Protein AF-A0A2V8V030-F1 (afdb_monomer_lite)

pLDDT: mean 74.3, std 17.39, range [34.72, 91.5]

Structure (mmCIF, N/CA/C/O backbone):
data_AF-A0A2V8V030-F1
#
_entry.id   AF-A0A2V8V030-F1
#
loop_
_atom_site.group_PDB
_atom_site.id
_atom_site.type_symbol
_atom_site.label_atom_id
_atom_site.label_alt_id
_atom_site.label_comp_id
_atom_site.label_asym_id
_atom_site.label_entity_id
_atom_site.label_seq_id
_atom_site.pdbx_PDB_ins_code
_atom_site.Cartn_x
_atom_site.Cartn_y
_atom_site.Cartn_z
_atom_site.occupancy
_atom_site.B_iso_or_equiv
_atom_site.auth_seq_id
_atom_site.auth_comp_id
_atom_site.auth_asym_id
_atom_site.auth_atom_id
_atom_site.pdbx_PDB_model_num
ATOM 1 N N . MET A 1 1 ? -1.900 -15.840 -8.993 1.00 66.50 1 MET A N 1
ATOM 2 C CA . MET A 1 1 ? -1.456 -14.523 -9.507 1.00 66.50 1 MET A CA 1
ATOM 3 C C . MET A 1 1 ? 0.038 -14.323 -9.306 1.00 66.50 1 MET A C 1
ATOM 5 O O . MET A 1 1 ? 0.714 -13.995 -10.268 1.00 66.50 1 MET A O 1
ATOM 9 N N . VAL A 1 2 ? 0.558 -14.529 -8.091 1.00 75.69 2 VAL A N 1
ATOM 10 C CA . VAL A 1 2 ? 1.997 -14.409 -7.797 1.00 75.69 2 VAL A CA 1
ATOM 11 C C . VAL A 1 2 ? 2.843 -15.398 -8.609 1.00 75.69 2 VAL A C 1
ATOM 13 O O . VAL A 1 2 ? 3.817 -14.997 -9.233 1.00 75.69 2 VAL A O 1
ATOM 16 N N . GLN A 1 3 ? 2.429 -16.667 -8.689 1.00 78.38 3 GLN A N 1
ATOM 17 C CA . GLN A 1 3 ? 3.116 -17.675 -9.508 1.00 78.38 3 GLN A CA 1
ATOM 18 C C . GLN A 1 3 ? 3.128 -17.308 -10.999 1.00 78.38 3 GLN A C 1
ATOM 20 O O . GLN A 1 3 ? 4.160 -17.417 -11.650 1.00 78.38 3 GLN A O 1
ATOM 25 N N . GLU A 1 4 ? 2.008 -16.828 -11.539 1.00 80.69 4 GLU A N 1
ATOM 26 C CA . GLU A 1 4 ? 1.916 -16.384 -12.931 1.00 80.69 4 GLU A CA 1
ATOM 27 C C . GLU A 1 4 ? 2.733 -15.114 -13.195 1.00 80.69 4 GLU A C 1
ATOM 29 O O . GLU A 1 4 ? 3.243 -14.947 -14.299 1.00 80.69 4 GLU A O 1
ATOM 34 N N . ALA A 1 5 ? 2.875 -14.229 -12.205 1.00 79.44 5 ALA A N 1
ATOM 35 C CA . ALA A 1 5 ? 3.744 -13.060 -12.294 1.00 79.44 5 ALA A CA 1
ATOM 36 C C . ALA A 1 5 ? 5.216 -13.495 -12.377 1.00 79.44 5 ALA A C 1
ATOM 38 O O . ALA A 1 5 ? 5.916 -13.089 -13.302 1.00 79.44 5 ALA A O 1
ATOM 39 N N . PHE A 1 6 ? 5.649 -14.415 -11.508 1.00 80.31 6 PHE A N 1
ATOM 40 C CA . PHE A 1 6 ? 6.993 -14.997 -11.581 1.00 80.31 6 PHE A CA 1
ATOM 41 C C . PHE A 1 6 ? 7.258 -15.700 -12.919 1.00 80.31 6 PHE A C 1
ATOM 43 O O . PHE A 1 6 ? 8.319 -15.516 -13.503 1.00 80.31 6 PHE A O 1
ATOM 50 N N . GLN A 1 7 ? 6.286 -16.449 -13.452 1.00 84.62 7 GLN A N 1
ATOM 51 C CA . GLN A 1 7 ? 6.398 -17.091 -14.772 1.00 84.62 7 GLN A CA 1
ATOM 52 C C . GLN A 1 7 ? 6.509 -16.098 -15.938 1.00 84.62 7 GLN A C 1
ATOM 54 O O . GLN A 1 7 ? 6.905 -16.484 -17.035 1.00 84.62 7 GLN A O 1
ATOM 59 N N . ARG A 1 8 ? 6.118 -14.839 -15.726 1.00 83.00 8 ARG A N 1
ATOM 60 C CA . ARG A 1 8 ? 6.174 -13.759 -16.718 1.00 83.00 8 ARG A CA 1
ATOM 61 C C . ARG A 1 8 ? 7.333 -12.795 -16.465 1.00 83.00 8 ARG A C 1
ATOM 63 O O . ARG A 1 8 ? 7.287 -11.679 -16.972 1.00 83.00 8 ARG A O 1
ATOM 70 N N . ASP A 1 9 ? 8.323 -13.208 -15.675 1.00 83.38 9 ASP A N 1
ATOM 71 C CA . ASP A 1 9 ? 9.486 -12.403 -15.292 1.00 83.38 9 ASP A CA 1
ATOM 72 C C . ASP A 1 9 ? 9.108 -11.102 -14.555 1.00 83.38 9 ASP A C 1
ATOM 74 O O . ASP A 1 9 ? 9.683 -10.038 -14.785 1.00 83.38 9 ASP A O 1
ATOM 78 N N . TRP A 1 10 ? 8.124 -11.168 -13.654 1.00 81.50 10 TRP A N 1
ATOM 79 C CA . TRP A 1 10 ? 7.837 -10.083 -12.713 1.00 81.50 10 TRP A CA 1
ATOM 80 C C . TRP A 1 10 ? 8.519 -10.342 -11.371 1.00 81.50 10 TRP A C 1
ATOM 82 O O . TRP A 1 10 ? 8.449 -11.439 -10.815 1.00 81.50 10 TRP A O 1
ATOM 92 N N . LEU A 1 11 ? 9.126 -9.293 -10.826 1.00 83.56 11 LEU A N 1
ATOM 93 C CA . LEU A 1 11 ? 9.508 -9.185 -9.434 1.00 83.56 11 LEU A CA 1
ATOM 94 C C . LEU A 1 11 ? 8.232 -8.942 -8.638 1.00 83.56 11 LEU A C 1
ATOM 96 O O . LEU A 1 11 ? 7.488 -7.998 -8.897 1.00 83.56 11 LEU A O 1
ATOM 100 N N . VAL A 1 12 ? 7.976 -9.796 -7.661 1.00 83.38 12 VAL A N 1
ATOM 101 C CA . VAL A 1 12 ? 6.845 -9.622 -6.755 1.00 83.38 12 VAL A CA 1
ATOM 102 C C . VAL A 1 12 ? 7.381 -9.109 -5.432 1.00 83.38 12 VAL A C 1
ATOM 104 O O . VAL A 1 12 ? 8.269 -9.727 -4.848 1.00 83.38 12 VAL A O 1
ATOM 107 N N . VAL A 1 13 ? 6.849 -7.978 -4.983 1.00 84.06 13 VAL A N 1
ATOM 108 C CA . VAL A 1 13 ? 7.153 -7.369 -3.691 1.00 84.06 13 VAL A CA 1
ATOM 109 C C . VAL A 1 13 ? 5.872 -7.351 -2.873 1.00 84.06 13 VAL A C 1
ATOM 111 O O . VAL A 1 13 ? 4.912 -6.658 -3.196 1.00 84.06 13 VAL A O 1
ATOM 114 N N . GLU A 1 14 ? 5.838 -8.147 -1.819 1.00 84.50 14 GLU A N 1
ATOM 115 C CA . GLU A 1 14 ? 4.759 -8.098 -0.839 1.00 84.50 14 GLU A CA 1
ATOM 116 C C . GLU A 1 14 ? 5.045 -6.981 0.166 1.00 84.50 14 GLU A C 1
ATOM 118 O O . GLU A 1 14 ? 6.203 -6.738 0.510 1.00 84.50 14 GLU A O 1
ATOM 123 N N . VAL A 1 15 ? 4.005 -6.263 0.592 1.00 81.88 15 VAL A N 1
ATOM 124 C CA . VAL A 1 15 ? 4.155 -5.159 1.545 1.00 81.88 15 VAL A CA 1
ATOM 125 C C . VAL A 1 15 ? 3.179 -5.313 2.680 1.00 81.88 15 VAL A C 1
ATOM 127 O O . VAL A 1 15 ? 1.975 -5.301 2.465 1.00 81.88 15 VAL A O 1
ATOM 130 N N . ASP A 1 16 ? 3.704 -5.316 3.893 1.00 86.25 16 ASP A N 1
ATOM 131 C CA . ASP A 1 16 ? 2.906 -5.175 5.097 1.00 86.25 16 ASP A CA 1
ATOM 132 C C . ASP A 1 16 ? 2.838 -3.694 5.486 1.00 86.25 16 ASP A C 1
ATOM 134 O O . ASP A 1 16 ? 3.806 -3.164 6.034 1.00 86.25 16 ASP A O 1
ATOM 138 N N . PRO A 1 17 ? 1.738 -2.967 5.209 1.00 85.75 17 PRO A N 1
ATOM 139 C CA . PRO A 1 17 ? 1.585 -1.620 5.736 1.00 85.75 17 PRO A CA 1
ATOM 140 C C . PRO A 1 17 ? 1.343 -1.672 7.243 1.00 85.75 17 PRO A C 1
ATOM 142 O O . PRO A 1 17 ? 0.925 -2.689 7.805 1.00 85.75 17 PRO A O 1
ATOM 145 N N . ARG A 1 18 ? 1.556 -0.535 7.911 1.00 87.06 18 ARG A N 1
ATOM 146 C CA . ARG A 1 18 ? 1.458 -0.430 9.373 1.00 87.06 18 ARG A CA 1
ATOM 147 C C . ARG A 1 18 ? 0.195 -1.095 9.934 1.00 87.06 18 ARG A C 1
ATOM 149 O O . ARG A 1 18 ? -0.921 -0.834 9.472 1.00 87.06 18 ARG A O 1
ATOM 156 N N . GLY A 1 19 ? 0.366 -1.901 10.981 1.00 83.12 19 GLY A N 1
ATOM 157 C CA . GLY A 1 19 ? -0.720 -2.625 11.643 1.00 83.12 19 GLY A CA 1
ATOM 158 C C . GLY A 1 19 ? -1.050 -3.999 11.053 1.00 83.12 19 GLY A C 1
ATOM 159 O O . GLY A 1 19 ? -1.995 -4.618 11.539 1.00 83.12 19 GLY A O 1
ATOM 160 N N . PHE A 1 20 ? -0.299 -4.477 10.058 1.00 81.38 20 PHE A N 1
ATOM 161 C CA . PHE A 1 20 ? -0.428 -5.818 9.479 1.00 81.38 20 PHE A CA 1
ATOM 162 C C . PHE A 1 20 ? 0.919 -6.540 9.406 1.00 81.38 20 PHE A C 1
ATOM 164 O O . PHE A 1 20 ? 1.962 -5.896 9.477 1.00 81.38 20 PHE A O 1
ATOM 171 N N . GLY A 1 21 ? 0.868 -7.874 9.292 1.00 83.50 21 GLY A N 1
ATOM 172 C CA . GLY A 1 21 ? 2.026 -8.755 9.107 1.00 83.50 21 GLY A CA 1
ATOM 173 C C . GLY A 1 21 ? 3.195 -8.425 10.035 1.00 83.50 21 GLY A C 1
ATOM 174 O O . GLY A 1 21 ? 3.008 -8.383 11.256 1.00 83.50 21 GLY A O 1
ATOM 175 N N . GLU A 1 22 ? 4.370 -8.155 9.469 1.00 83.88 22 GLU A N 1
ATOM 176 C CA . GLU A 1 22 ? 5.587 -7.798 10.217 1.00 83.88 22 GLU A CA 1
ATOM 177 C C . GLU A 1 22 ? 5.473 -6.474 10.996 1.00 83.88 22 GLU A C 1
ATOM 179 O O . GLU A 1 22 ? 6.160 -6.281 11.999 1.00 83.88 22 GLU A O 1
ATOM 184 N N . LEU A 1 23 ? 4.567 -5.578 10.590 1.00 84.81 23 LEU A N 1
ATOM 185 C CA . LEU A 1 23 ? 4.280 -4.300 11.256 1.00 84.81 23 LEU A CA 1
ATOM 186 C C . LEU A 1 23 ? 3.053 -4.362 12.182 1.00 84.81 23 LEU A C 1
ATOM 188 O O . LEU A 1 23 ? 2.452 -3.328 12.505 1.00 84.81 23 LEU A O 1
ATOM 192 N N . THR A 1 24 ? 2.648 -5.561 12.600 1.00 85.19 24 THR A N 1
ATOM 193 C CA . THR A 1 24 ? 1.557 -5.750 13.562 1.00 85.19 24 THR A CA 1
ATOM 194 C C . THR A 1 24 ? 1.952 -5.236 14.948 1.00 85.19 24 THR A C 1
ATOM 196 O O . THR A 1 24 ? 3.072 -5.426 15.415 1.00 85.19 24 THR A O 1
ATOM 199 N N . VAL A 1 25 ? 0.997 -4.612 15.638 1.00 82.75 25 VAL A N 1
ATOM 200 C CA . VAL A 1 25 ? 1.127 -4.199 17.043 1.00 82.75 25 VAL A CA 1
ATOM 201 C C . VAL A 1 25 ? 0.306 -5.121 17.940 1.00 82.75 25 VAL A C 1
ATOM 203 O O . VAL A 1 25 ? -0.686 -5.699 17.492 1.00 82.75 25 VAL A O 1
ATOM 206 N N . GLN A 1 26 ? 0.711 -5.263 19.203 1.00 84.12 26 GLN A N 1
ATOM 207 C CA . GLN A 1 26 ? 0.054 -6.187 20.134 1.00 84.12 26 GLN A CA 1
ATOM 208 C C . GLN A 1 26 ? -1.358 -5.723 20.499 1.00 84.12 26 GLN A C 1
ATOM 210 O O . GLN A 1 26 ? -2.251 -6.545 20.688 1.00 84.12 26 GLN A O 1
ATOM 215 N N . GLU A 1 27 ? -1.565 -4.411 20.577 1.00 80.31 27 GLU A N 1
ATOM 216 C CA . GLU A 1 27 ? -2.808 -3.785 20.998 1.00 80.31 27 GLU A CA 1
ATOM 217 C C . GLU A 1 27 ? -3.764 -3.605 19.804 1.00 80.31 27 GLU A C 1
ATOM 219 O O . GLU A 1 27 ? -3.529 -2.758 18.929 1.00 80.31 27 GLU A O 1
ATOM 224 N N . PRO A 1 28 ? -4.889 -4.346 19.750 1.00 73.81 28 PRO A N 1
ATOM 225 C CA . PRO A 1 28 ? -5.836 -4.229 18.651 1.00 73.81 28 PRO A CA 1
ATOM 226 C C . PRO A 1 28 ? -6.368 -2.800 18.521 1.00 73.81 28 PRO A C 1
ATOM 228 O O . PRO A 1 28 ? -6.774 -2.173 19.497 1.00 73.81 28 PRO A O 1
ATOM 231 N N . GLY A 1 29 ? -6.386 -2.275 17.296 1.00 74.50 29 GLY A N 1
ATOM 232 C CA . GLY A 1 29 ? -6.903 -0.933 17.014 1.00 74.50 29 GLY A CA 1
ATOM 233 C C . GLY A 1 29 ? -5.976 0.219 17.414 1.00 74.50 29 GLY A C 1
ATOM 234 O O . GLY A 1 29 ? -6.317 1.372 17.155 1.00 74.50 29 GLY A O 1
ATOM 235 N N . TRP A 1 30 ? -4.789 -0.048 17.967 1.00 82.19 30 TRP A N 1
ATOM 236 C CA . TRP A 1 30 ? -3.853 1.001 18.380 1.00 82.19 30 TRP A CA 1
ATOM 237 C C . TRP A 1 30 ? -3.380 1.882 17.220 1.00 82.19 30 TRP A C 1
ATOM 239 O O . TRP A 1 30 ? -3.398 3.110 17.317 1.00 82.19 30 TRP A O 1
ATOM 249 N N . VAL A 1 31 ? -3.025 1.287 16.077 1.00 81.19 31 VAL A N 1
ATOM 250 C CA . VAL A 1 31 ? -2.596 2.059 14.894 1.00 81.19 31 VAL A CA 1
ATOM 251 C C . VAL A 1 31 ? -3.735 2.935 14.361 1.00 81.19 31 VAL A C 1
ATOM 253 O O . VAL A 1 31 ? -3.507 4.066 13.934 1.00 81.19 31 VAL A O 1
ATOM 256 N N . PHE A 1 32 ? -4.979 2.460 14.451 1.00 81.00 32 PHE A N 1
ATOM 257 C CA . PHE A 1 32 ? -6.155 3.254 14.105 1.00 81.00 32 PHE A CA 1
ATOM 258 C C . PHE A 1 32 ? -6.348 4.426 15.078 1.00 81.00 32 PHE A C 1
ATOM 260 O O . PHE A 1 32 ? -6.428 5.575 14.645 1.00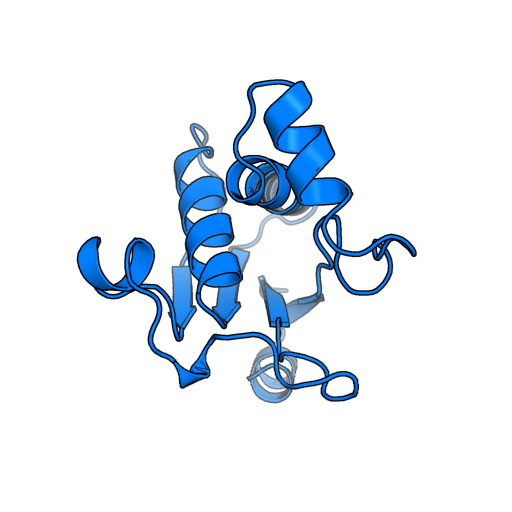 81.00 32 PHE A O 1
ATOM 267 N N . ALA A 1 33 ? -6.355 4.152 16.385 1.00 80.38 33 ALA A N 1
ATOM 268 C CA . ALA A 1 33 ? -6.554 5.159 17.424 1.00 80.38 33 ALA A CA 1
ATOM 269 C C . ALA A 1 33 ? -5.470 6.246 17.393 1.00 80.38 33 ALA A C 1
ATOM 271 O O . ALA A 1 33 ? -5.777 7.434 17.422 1.00 80.38 33 ALA A O 1
ATOM 272 N N . THR A 1 34 ? -4.202 5.853 17.265 1.00 86.31 34 THR A N 1
ATOM 273 C CA . THR A 1 34 ? -3.079 6.797 17.175 1.00 86.31 34 THR A CA 1
ATOM 274 C C . THR A 1 34 ? -3.132 7.650 15.912 1.00 86.31 34 THR A C 1
ATOM 276 O O . THR A 1 34 ? -2.817 8.833 15.975 1.00 86.31 34 THR A O 1
ATOM 279 N N . SER A 1 35 ? -3.588 7.100 14.781 1.00 82.50 35 SER A N 1
ATOM 280 C CA . SER A 1 35 ? -3.812 7.890 13.563 1.00 82.50 35 SER A CA 1
ATOM 281 C C . SER A 1 35 ? -4.866 8.974 13.794 1.00 82.50 35 SER A C 1
ATOM 283 O O . SER A 1 35 ? -4.620 10.133 13.478 1.00 82.50 35 SER A O 1
ATOM 285 N N . LEU A 1 36 ? -5.988 8.628 14.437 1.00 82.88 36 LEU A N 1
ATOM 286 C CA . LEU A 1 36 ? -7.034 9.599 14.768 1.00 82.88 36 LEU A CA 1
ATOM 287 C C . LEU A 1 36 ? -6.565 10.672 15.755 1.00 82.88 36 LEU A C 1
ATOM 289 O O . LEU A 1 36 ? -6.911 11.838 15.584 1.00 82.88 36 LEU A O 1
ATOM 293 N N . LEU A 1 37 ? -5.770 10.304 16.766 1.00 89.94 37 LEU A N 1
ATOM 294 C CA . LEU A 1 37 ? -5.201 11.262 17.723 1.00 89.94 37 LEU A CA 1
ATOM 295 C C . LEU A 1 37 ? -4.276 12.280 17.047 1.00 89.94 37 LEU A C 1
ATOM 297 O O . LEU A 1 37 ? -4.203 13.425 17.483 1.00 89.94 37 LEU A O 1
ATOM 301 N N . LEU A 1 38 ? -3.606 11.877 15.966 1.00 88.88 38 LEU A N 1
ATOM 302 C CA . LEU A 1 38 ? -2.797 12.762 15.128 1.00 88.88 38 LEU A CA 1
ATOM 303 C C . LEU A 1 38 ? -3.637 13.571 14.120 1.00 88.88 38 LEU A C 1
ATOM 305 O O . LEU A 1 38 ? -3.078 14.335 13.341 1.00 88.88 38 LEU A O 1
ATOM 309 N N . GLY A 1 39 ? -4.967 13.425 14.127 1.00 87.06 39 GLY A N 1
ATOM 310 C CA . GLY A 1 39 ? -5.869 14.072 13.171 1.00 87.06 39 GLY A CA 1
ATOM 311 C C . GLY A 1 39 ? -5.847 13.439 11.776 1.00 87.06 39 GLY A C 1
ATOM 312 O O . GLY A 1 39 ? -6.340 14.037 10.822 1.00 87.06 39 GLY A O 1
ATOM 313 N N . GLU A 1 40 ? -5.287 12.237 11.641 1.00 84.56 40 GLU A N 1
ATOM 314 C CA . GLU A 1 40 ? -5.099 11.550 10.367 1.00 84.56 40 GLU A CA 1
ATOM 315 C C . GLU A 1 40 ? -6.066 10.370 10.199 1.00 84.56 40 GLU A C 1
ATOM 317 O O . GLU A 1 40 ? -6.483 9.700 11.147 1.00 84.56 40 GLU A O 1
ATOM 322 N N . ASN A 1 41 ? -6.396 10.056 8.947 1.00 83.44 41 ASN A N 1
ATOM 323 C CA . ASN A 1 41 ? -7.128 8.840 8.617 1.00 83.44 41 ASN A CA 1
ATOM 324 C C . ASN A 1 41 ? -6.171 7.631 8.635 1.00 83.44 41 ASN A C 1
ATOM 326 O O . ASN A 1 41 ? -5.116 7.650 8.008 1.00 83.44 41 ASN A O 1
ATOM 330 N N . PHE A 1 42 ? -6.540 6.549 9.321 1.00 84.12 42 PHE A N 1
ATOM 331 C CA . PHE A 1 42 ? -5.704 5.343 9.406 1.00 84.12 42 PHE A CA 1
ATOM 332 C C . PHE A 1 42 ? -5.340 4.751 8.033 1.00 84.12 42 PHE A C 1
ATOM 334 O O . PHE A 1 42 ? -4.171 4.471 7.772 1.00 84.12 42 PHE A O 1
ATOM 341 N N . VAL A 1 43 ? -6.320 4.615 7.135 1.00 86.44 43 VAL A N 1
ATOM 342 C CA . VAL A 1 43 ? -6.112 4.069 5.782 1.00 86.44 43 VAL A CA 1
ATOM 343 C C . VAL A 1 43 ? -5.243 5.009 4.939 1.00 86.44 43 VAL A C 1
ATOM 345 O O . VAL A 1 43 ? -4.439 4.548 4.136 1.00 86.44 43 VAL A O 1
ATOM 348 N N . TRP A 1 44 ? -5.334 6.323 5.163 1.00 88.38 44 TRP A N 1
ATOM 349 C CA . TRP A 1 44 ? -4.433 7.310 4.560 1.00 88.38 44 TRP A CA 1
ATOM 350 C C . TRP A 1 44 ? -2.974 7.103 4.986 1.00 88.38 44 TRP A C 1
ATOM 352 O O . TRP A 1 44 ? -2.072 7.186 4.160 1.00 88.38 44 TRP A O 1
ATOM 362 N N . ARG A 1 45 ? -2.715 6.760 6.250 1.00 89.25 45 ARG A N 1
ATOM 363 C CA . ARG A 1 45 ? -1.351 6.445 6.700 1.00 89.25 45 ARG A CA 1
ATOM 364 C C . ARG A 1 45 ? -0.819 5.138 6.112 1.00 89.25 45 ARG A C 1
ATOM 366 O O . ARG A 1 45 ? 0.359 5.064 5.792 1.00 89.25 45 ARG A O 1
ATOM 373 N N . GLN A 1 46 ? -1.676 4.134 5.927 1.00 89.62 46 GLN A N 1
ATOM 374 C CA . GLN A 1 46 ? -1.297 2.912 5.204 1.00 89.62 46 GLN A CA 1
ATOM 375 C C . GLN A 1 46 ? -1.007 3.190 3.725 1.00 89.62 46 GLN A C 1
ATOM 377 O O . GLN A 1 46 ? -0.102 2.601 3.145 1.00 89.62 46 GLN A O 1
ATOM 382 N N . ALA A 1 47 ? -1.743 4.119 3.116 1.00 91.50 47 ALA A N 1
ATOM 383 C CA . ALA A 1 47 ? -1.472 4.562 1.756 1.00 91.50 47 ALA A CA 1
ATOM 384 C C . ALA A 1 47 ? -0.107 5.255 1.625 1.00 91.50 47 ALA A C 1
ATOM 386 O O . ALA A 1 47 ? 0.553 5.066 0.610 1.00 91.50 47 ALA A O 1
ATOM 387 N N . TRP A 1 48 ? 0.355 5.973 2.655 1.00 91.00 48 TRP A N 1
ATOM 388 C CA . TRP A 1 48 ? 1.722 6.504 2.701 1.00 91.00 48 TRP A CA 1
ATOM 389 C C . TRP A 1 48 ? 2.794 5.410 2.697 1.00 91.00 48 TRP A C 1
ATOM 391 O O . TRP A 1 48 ? 3.802 5.571 2.014 1.00 91.00 48 TRP A O 1
ATOM 401 N N . ASP A 1 49 ? 2.575 4.295 3.403 1.00 90.44 49 ASP A N 1
ATOM 402 C CA . ASP A 1 49 ? 3.514 3.161 3.397 1.00 90.44 49 ASP A CA 1
ATOM 403 C C . ASP A 1 49 ? 3.632 2.558 1.987 1.00 90.44 49 ASP A C 1
ATOM 405 O O . ASP A 1 49 ? 4.731 2.328 1.483 1.00 90.44 49 ASP A O 1
ATOM 409 N N . VAL A 1 50 ? 2.491 2.372 1.312 1.00 89.19 50 VAL A N 1
ATOM 410 C CA . VAL A 1 50 ? 2.444 1.883 -0.076 1.00 89.19 50 VAL A CA 1
ATOM 411 C C . VAL A 1 50 ? 3.067 2.895 -1.039 1.00 89.19 50 VAL A C 1
ATOM 413 O O . VAL A 1 50 ? 3.826 2.513 -1.923 1.00 89.19 50 VAL A O 1
ATOM 416 N N . HIS A 1 51 ? 2.775 4.184 -0.873 1.00 88.31 51 HIS A N 1
ATOM 417 C CA . HIS A 1 51 ? 3.342 5.254 -1.689 1.00 88.31 51 HIS A CA 1
ATOM 418 C C . HIS A 1 51 ? 4.870 5.288 -1.594 1.00 88.31 51 HIS A C 1
ATOM 420 O O . HIS A 1 51 ? 5.536 5.325 -2.623 1.00 88.31 51 HIS A O 1
ATOM 426 N N . PHE A 1 52 ? 5.424 5.192 -0.384 1.00 86.44 52 PHE A N 1
ATOM 427 C CA . PHE A 1 52 ? 6.870 5.169 -0.175 1.00 86.44 52 PHE A CA 1
ATOM 428 C C . PHE A 1 52 ? 7.542 3.974 -0.867 1.00 86.44 52 PHE A C 1
ATOM 430 O O . PHE A 1 52 ? 8.627 4.110 -1.436 1.00 86.44 52 PHE A O 1
ATOM 437 N N . LEU A 1 53 ? 6.886 2.808 -0.873 1.00 85.06 53 LEU A N 1
ATOM 438 C CA . LEU A 1 53 ? 7.366 1.665 -1.646 1.00 85.06 53 LEU A CA 1
ATOM 439 C C . LEU A 1 53 ? 7.382 1.981 -3.144 1.00 85.06 53 LEU A C 1
ATOM 441 O O . LEU A 1 53 ? 8.400 1.769 -3.794 1.00 85.06 53 LEU A O 1
ATOM 445 N N . LEU A 1 54 ? 6.268 2.470 -3.694 1.00 82.69 54 LEU A N 1
ATOM 446 C CA . LEU A 1 54 ? 6.159 2.776 -5.123 1.00 82.69 54 LEU A CA 1
ATOM 447 C C . LEU A 1 54 ? 7.212 3.804 -5.560 1.00 82.69 54 LEU A C 1
ATOM 449 O O . LEU A 1 54 ? 7.842 3.614 -6.597 1.00 82.69 54 LEU A O 1
ATOM 453 N N . ASP A 1 55 ? 7.453 4.820 -4.731 1.00 82.06 55 ASP A N 1
ATOM 454 C CA . ASP A 1 55 ? 8.506 5.818 -4.923 1.00 82.06 55 ASP A CA 1
ATOM 455 C C . ASP A 1 55 ? 9.899 5.173 -4.937 1.00 82.06 55 ASP A C 1
ATOM 457 O O . ASP A 1 55 ? 10.690 5.377 -5.857 1.00 82.06 55 ASP A O 1
ATOM 461 N N . THR A 1 56 ? 10.181 4.292 -3.974 1.00 80.25 56 THR A N 1
ATOM 462 C CA . THR A 1 56 ? 11.449 3.546 -3.922 1.00 80.25 56 THR A CA 1
ATOM 463 C C . THR A 1 56 ? 11.632 2.651 -5.153 1.00 80.25 56 THR A C 1
ATOM 465 O O . THR A 1 56 ? 12.739 2.528 -5.686 1.00 80.25 56 THR A O 1
ATOM 468 N N . MET A 1 57 ? 10.557 2.018 -5.627 1.00 78.19 57 MET A N 1
ATOM 469 C CA . MET A 1 57 ? 10.582 1.150 -6.804 1.00 78.19 57 MET A CA 1
ATOM 470 C C . MET A 1 57 ? 10.804 1.937 -8.095 1.00 78.19 57 MET A C 1
ATOM 472 O O . MET A 1 57 ? 11.548 1.465 -8.945 1.00 78.19 57 MET A O 1
ATOM 476 N N . GLU A 1 58 ? 10.239 3.137 -8.238 1.00 75.25 58 GLU A N 1
ATOM 477 C CA . GLU A 1 58 ? 10.518 4.004 -9.390 1.00 75.25 58 GLU A CA 1
ATOM 478 C C . GLU A 1 58 ? 12.004 4.380 -9.468 1.00 75.25 58 GLU A C 1
ATOM 480 O O . GLU A 1 58 ? 12.623 4.279 -10.526 1.00 75.25 58 GLU A O 1
ATOM 485 N N . HIS A 1 59 ? 12.600 4.773 -8.341 1.00 68.50 59 HIS A N 1
ATOM 486 C CA . HIS A 1 59 ? 14.001 5.197 -8.309 1.00 68.50 59 HIS A CA 1
ATOM 487 C C . HIS A 1 59 ? 14.992 4.040 -8.505 1.00 68.50 59 HIS A C 1
ATOM 489 O O . HIS A 1 59 ? 16.136 4.268 -8.904 1.00 68.50 59 HIS A O 1
ATOM 495 N N . SER A 1 60 ? 14.581 2.804 -8.210 1.00 67.06 60 SER A N 1
ATOM 496 C CA . SER A 1 60 ? 15.442 1.614 -8.285 1.00 67.06 60 SER A CA 1
ATOM 497 C C . SER A 1 60 ? 15.209 0.753 -9.527 1.00 67.06 60 SER A C 1
ATOM 499 O O . SER A 1 60 ? 16.116 0.029 -9.942 1.00 67.06 60 SER A O 1
ATOM 501 N N . ALA A 1 61 ? 14.034 0.841 -10.151 1.00 60.97 61 ALA A N 1
ATOM 502 C CA . ALA A 1 61 ? 13.676 0.084 -11.338 1.00 60.97 61 ALA A CA 1
ATOM 503 C C . ALA A 1 61 ? 13.191 1.022 -12.446 1.00 60.97 61 ALA A C 1
ATOM 505 O O . ALA A 1 61 ? 12.168 1.687 -12.331 1.00 60.97 61 ALA A O 1
ATOM 506 N N . SER A 1 62 ? 13.858 0.971 -13.599 1.00 62.75 62 SER A N 1
ATOM 507 C CA . SER A 1 62 ? 13.432 1.646 -14.835 1.00 62.75 62 SER A CA 1
ATOM 508 C C . SER A 1 62 ? 12.126 1.094 -15.434 1.00 62.75 62 SER A C 1
ATOM 510 O O . SER A 1 62 ? 11.809 1.378 -16.587 1.00 62.75 62 SER A O 1
ATOM 512 N N . HIS A 1 63 ? 11.403 0.244 -14.703 1.00 68.38 63 HIS A N 1
ATOM 513 C CA . HIS A 1 63 ? 10.341 -0.603 -15.225 1.00 68.38 63 HIS A CA 1
ATOM 514 C C . HIS A 1 63 ? 8.966 -0.172 -14.730 1.00 68.38 63 HIS A C 1
ATOM 516 O O . HIS A 1 63 ? 8.799 0.460 -13.687 1.00 68.38 63 HIS A O 1
ATOM 522 N N . ARG A 1 64 ? 7.955 -0.567 -15.504 1.00 76.88 64 ARG A N 1
ATOM 523 C CA . ARG A 1 64 ? 6.552 -0.371 -15.158 1.00 76.88 64 ARG A CA 1
ATOM 524 C C . ARG A 1 64 ? 6.187 -1.196 -13.928 1.00 76.88 64 ARG A C 1
ATOM 526 O O . ARG A 1 64 ? 6.359 -2.415 -13.905 1.00 76.88 64 ARG A O 1
ATOM 533 N N . VAL A 1 65 ? 5.650 -0.512 -12.929 1.00 82.00 65 VAL A N 1
ATOM 534 C CA . VAL A 1 65 ? 5.096 -1.087 -11.710 1.00 82.00 65 VAL A CA 1
ATOM 535 C C . VAL A 1 65 ? 3.612 -1.362 -11.925 1.00 82.00 65 VAL A C 1
ATOM 537 O O . VAL A 1 65 ? 2.905 -0.665 -12.654 1.00 82.00 65 VAL A O 1
ATOM 540 N N . ALA A 1 66 ? 3.132 -2.405 -11.280 1.00 85.56 66 ALA A N 1
ATOM 541 C CA . ALA A 1 66 ? 1.751 -2.798 -11.231 1.00 85.56 66 ALA A CA 1
ATOM 542 C C . ALA A 1 66 ? 1.327 -3.018 -9.784 1.00 85.56 66 ALA A C 1
ATOM 544 O O . ALA A 1 66 ? 1.982 -3.729 -9.024 1.00 85.56 66 ALA A O 1
ATOM 545 N N . LEU A 1 67 ? 0.203 -2.428 -9.396 1.00 87.75 67 LEU A N 1
ATOM 546 C CA . LEU A 1 67 ? -0.283 -2.534 -8.025 1.00 87.75 67 LEU A CA 1
ATOM 547 C C . LEU A 1 67 ? -1.463 -3.495 -7.951 1.00 87.75 67 LEU A C 1
ATOM 549 O O . LEU A 1 67 ? -2.444 -3.334 -8.674 1.00 87.75 67 LEU A O 1
ATOM 553 N N . TYR A 1 68 ? -1.410 -4.468 -7.050 1.00 89.69 68 TYR A N 1
ATOM 554 C CA . TYR A 1 68 ? -2.549 -5.317 -6.736 1.00 89.69 68 TYR A CA 1
ATOM 555 C C . TYR A 1 68 ? -2.916 -5.179 -5.265 1.00 89.69 68 TYR A C 1
ATOM 557 O O . TYR A 1 68 ? -2.104 -5.378 -4.365 1.00 89.69 68 TYR A O 1
ATOM 565 N N . ALA A 1 69 ? -4.183 -4.895 -5.011 1.00 90.31 69 ALA A N 1
ATOM 566 C CA . ALA A 1 69 ? -4.705 -4.841 -3.659 1.00 90.31 69 ALA A CA 1
ATOM 567 C C . ALA A 1 69 ? -5.978 -5.665 -3.558 1.00 90.31 69 ALA A C 1
ATOM 569 O O . ALA A 1 69 ? -6.858 -5.581 -4.423 1.00 90.31 69 ALA A O 1
ATOM 570 N N . ARG A 1 70 ? -6.091 -6.444 -2.478 1.00 88.50 70 ARG A N 1
ATOM 571 C CA . ARG A 1 70 ? -7.271 -7.256 -2.207 1.00 88.50 70 ARG A CA 1
ATOM 572 C C . ARG A 1 70 ? -7.844 -6.976 -0.824 1.00 88.50 70 ARG A C 1
ATOM 574 O O . ARG A 1 70 ? -7.182 -7.124 0.193 1.00 88.50 70 ARG A O 1
ATOM 581 N N . GLY A 1 71 ? -9.126 -6.638 -0.805 1.00 84.44 71 GLY A N 1
ATOM 582 C CA . GLY A 1 71 ? -9.905 -6.351 0.393 1.00 84.44 71 GLY A CA 1
ATOM 583 C C . GLY A 1 71 ? -10.289 -4.873 0.504 1.00 84.44 71 GLY A C 1
ATOM 584 O O . GLY A 1 71 ? -9.750 -4.039 -0.233 1.00 84.44 71 GLY A O 1
ATOM 585 N N . PRO A 1 72 ? -11.221 -4.529 1.412 1.00 83.00 72 PRO A N 1
ATOM 586 C CA . PRO A 1 72 ? -11.825 -3.198 1.444 1.00 83.00 72 PRO A CA 1
ATOM 587 C C . PRO A 1 72 ? -10.811 -2.091 1.757 1.00 83.00 72 PRO A C 1
ATOM 589 O O . PRO A 1 72 ? -10.654 -1.152 0.977 1.00 83.00 72 PRO A O 1
ATOM 592 N N . ASN A 1 73 ? -10.066 -2.246 2.856 1.00 83.12 73 ASN A N 1
ATOM 593 C CA . ASN A 1 73 ? -9.062 -1.270 3.287 1.00 83.12 73 ASN A CA 1
ATOM 594 C C . ASN A 1 73 ? -7.824 -1.286 2.390 1.00 83.12 73 ASN A C 1
ATOM 596 O O . ASN A 1 73 ? -7.302 -0.222 2.076 1.00 83.12 73 ASN A O 1
ATOM 600 N N . ALA A 1 74 ? -7.399 -2.463 1.919 1.00 86.06 74 ALA A N 1
ATOM 601 C CA . ALA A 1 74 ? -6.264 -2.578 1.007 1.00 86.06 74 ALA A CA 1
ATOM 602 C C . ALA A 1 74 ? -6.534 -1.863 -0.322 1.00 86.06 74 ALA A C 1
ATOM 604 O O . ALA A 1 74 ? -5.708 -1.081 -0.786 1.00 86.06 74 ALA A O 1
ATOM 605 N N . SER A 1 75 ? -7.723 -2.065 -0.899 1.00 89.12 75 SER A N 1
ATOM 606 C CA . SER A 1 75 ? -8.131 -1.384 -2.133 1.00 89.12 75 SER A CA 1
ATOM 607 C C . SER A 1 75 ? -8.217 0.131 -1.945 1.00 89.12 75 SER A C 1
ATOM 609 O O . SER A 1 75 ? -7.817 0.879 -2.832 1.00 89.12 75 SER A O 1
ATOM 611 N N . LEU A 1 76 ? -8.717 0.59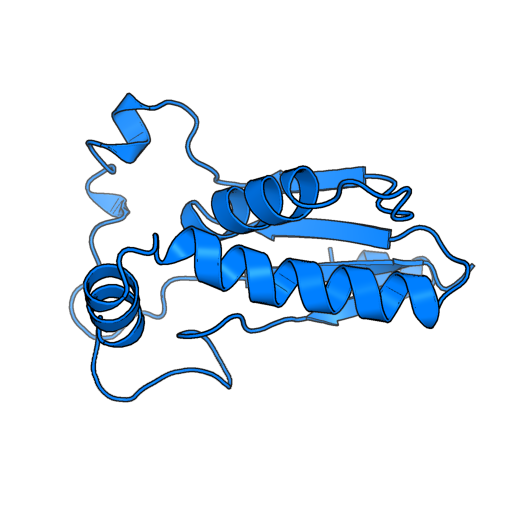2 -0.792 1.00 87.75 76 LEU A N 1
ATOM 612 C CA . LEU A 1 76 ? -8.807 2.018 -0.480 1.00 87.75 76 LEU A CA 1
ATOM 613 C C . LEU A 1 76 ? -7.421 2.648 -0.254 1.00 87.75 76 LEU A C 1
ATOM 615 O O . LEU A 1 76 ? -7.154 3.723 -0.782 1.00 87.75 76 LEU A O 1
ATOM 619 N N . ALA A 1 77 ? -6.526 1.967 0.466 1.00 89.81 77 ALA A N 1
ATOM 620 C CA . ALA A 1 77 ? -5.149 2.414 0.670 1.00 89.81 77 ALA A CA 1
ATOM 621 C C . ALA A 1 77 ? -4.383 2.499 -0.659 1.00 89.81 77 ALA A C 1
ATOM 623 O O . ALA A 1 77 ? -3.746 3.509 -0.937 1.00 89.81 77 ALA A O 1
ATOM 624 N N . ALA A 1 78 ? -4.500 1.481 -1.515 1.00 90.19 78 ALA A N 1
ATOM 625 C CA . ALA A 1 78 ? -3.901 1.484 -2.847 1.00 90.19 78 ALA A CA 1
ATOM 626 C C . ALA A 1 78 ? -4.444 2.622 -3.727 1.00 90.19 78 ALA A C 1
ATOM 628 O O . ALA A 1 78 ? -3.670 3.30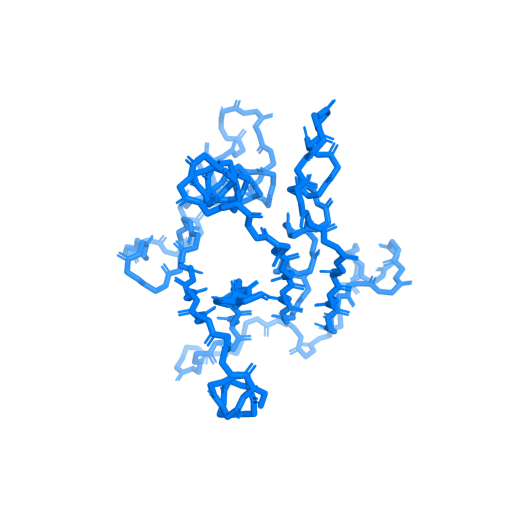1 -4.396 1.00 90.19 78 ALA A O 1
ATOM 629 N N . ALA A 1 79 ? -5.756 2.884 -3.692 1.00 89.62 79 ALA A N 1
ATOM 630 C CA . ALA A 1 79 ? -6.354 4.006 -4.414 1.00 89.62 79 ALA A CA 1
ATOM 631 C C . ALA A 1 79 ? -5.816 5.362 -3.925 1.00 89.62 79 ALA A C 1
ATOM 633 O O . ALA A 1 79 ? -5.494 6.224 -4.742 1.00 89.62 79 ALA A O 1
ATOM 634 N N . TYR A 1 80 ? -5.672 5.543 -2.608 1.00 90.44 80 TYR A N 1
ATOM 635 C CA . TYR A 1 80 ? -5.040 6.737 -2.051 1.00 90.44 80 TYR A CA 1
ATOM 636 C C . TYR A 1 80 ? -3.569 6.854 -2.446 1.00 90.44 80 TYR A C 1
ATOM 638 O O . TYR A 1 80 ? -3.167 7.938 -2.844 1.00 90.44 80 TYR A O 1
ATOM 646 N N . ALA A 1 81 ? -2.790 5.771 -2.412 1.00 90.06 81 ALA A N 1
ATOM 647 C CA . ALA A 1 81 ? -1.381 5.792 -2.809 1.00 90.06 81 ALA A CA 1
ATOM 648 C C . ALA A 1 81 ? -1.207 6.194 -4.286 1.00 90.06 81 ALA A C 1
ATOM 650 O O . ALA A 1 81 ? -0.351 7.016 -4.609 1.00 90.06 81 ALA A O 1
ATOM 651 N N . ILE A 1 82 ? -2.071 5.678 -5.171 1.00 87.50 82 ILE A N 1
ATOM 652 C CA . ILE A 1 82 ? -2.119 6.076 -6.587 1.00 87.50 82 ILE A CA 1
ATOM 653 C C . ILE A 1 82 ? -2.506 7.555 -6.727 1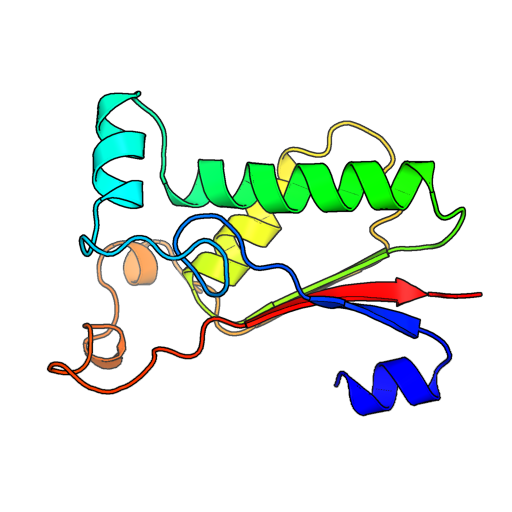.00 87.50 82 ILE A C 1
ATOM 655 O O . ILE A 1 82 ? -1.955 8.244 -7.573 1.00 87.50 82 ILE A O 1
ATOM 659 N N . TRP A 1 83 ? -3.438 8.064 -5.916 1.00 86.25 83 TRP A N 1
ATOM 660 C CA . TRP A 1 83 ? -3.854 9.472 -5.973 1.00 86.25 83 TRP A CA 1
ATOM 661 C C . TRP A 1 83 ? -2.810 10.443 -5.404 1.00 86.25 83 TRP A C 1
ATOM 663 O O . TRP A 1 83 ? -2.642 11.548 -5.916 1.00 86.25 83 TRP A O 1
ATOM 673 N N . MET A 1 84 ? -2.115 10.048 -4.333 1.00 84.25 84 MET A N 1
ATOM 674 C CA . MET A 1 84 ? -1.015 10.812 -3.730 1.00 84.25 84 MET A CA 1
ATOM 675 C C . MET A 1 84 ? 0.130 11.019 -4.710 1.00 84.25 84 MET A C 1
ATOM 677 O O . MET A 1 84 ? 0.871 11.995 -4.593 1.00 84.25 84 MET A O 1
ATOM 681 N N . ASN A 1 85 ? 0.267 10.109 -5.669 1.00 72.81 85 ASN A N 1
ATOM 682 C CA . ASN A 1 85 ? 1.239 10.240 -6.716 1.00 72.81 85 A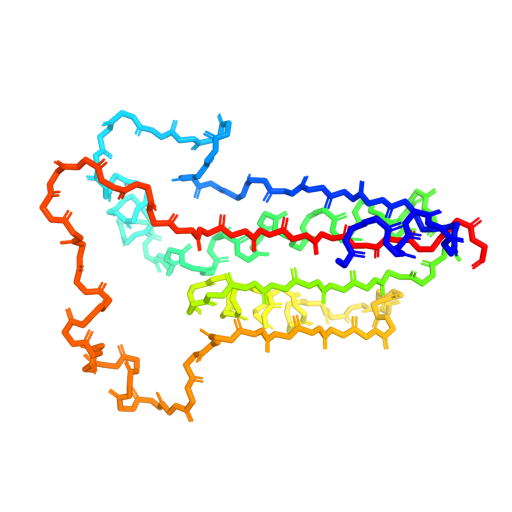SN A CA 1
ATOM 683 C C . ASN A 1 85 ? 0.929 11.441 -7.624 1.00 72.81 85 ASN A C 1
ATOM 685 O O . ASN A 1 85 ? 0.113 11.372 -8.541 1.00 72.81 85 ASN A O 1
ATOM 689 N N . ARG A 1 86 ? 1.611 12.554 -7.357 1.00 61.84 86 ARG A N 1
ATOM 690 C CA . ARG A 1 86 ? 1.583 13.762 -8.187 1.00 61.84 86 ARG A CA 1
ATOM 691 C C . ARG A 1 86 ? 2.703 13.802 -9.236 1.00 61.84 86 ARG A C 1
ATOM 693 O O . ARG A 1 86 ? 2.771 14.785 -9.968 1.00 61.84 86 ARG A O 1
ATOM 700 N N . SER A 1 87 ? 3.561 12.780 -9.287 1.00 56.41 87 SER A N 1
ATOM 701 C CA . SER A 1 87 ? 4.680 12.635 -10.226 1.00 56.41 87 SER A CA 1
ATOM 702 C C . SER A 1 87 ? 4.426 11.463 -11.183 1.00 56.41 87 SER A C 1
ATOM 704 O O . SER A 1 87 ? 3.510 10.666 -10.992 1.00 56.41 87 SER A O 1
ATOM 706 N N . ASP A 1 88 ? 5.214 11.347 -12.240 1.00 57.84 88 ASP A N 1
ATOM 707 C CA . ASP A 1 88 ? 5.071 10.326 -13.281 1.00 57.84 88 ASP A CA 1
ATOM 708 C C . ASP A 1 88 ? 5.459 8.895 -12.818 1.00 57.84 88 ASP A C 1
ATOM 710 O O . ASP A 1 88 ? 6.142 8.204 -13.573 1.00 57.84 88 ASP A O 1
ATOM 714 N N . TYR A 1 89 ? 5.031 8.399 -11.631 1.00 61.69 89 TYR A N 1
ATOM 715 C CA . TYR A 1 89 ? 5.314 6.994 -11.276 1.00 61.69 89 TYR A CA 1
ATOM 716 C C . TYR A 1 89 ? 4.890 6.086 -12.418 1.00 61.69 89 TYR A C 1
ATOM 718 O O . TYR A 1 89 ? 3.763 6.132 -12.918 1.00 61.69 89 TYR A O 1
ATOM 726 N N . ASN A 1 90 ? 5.782 5.160 -12.736 1.00 63.97 90 ASN A N 1
ATOM 727 C CA . ASN A 1 90 ? 5.589 4.107 -13.714 1.00 63.97 90 ASN A CA 1
ATOM 728 C C . ASN A 1 90 ? 4.524 3.063 -13.294 1.00 63.97 90 ASN A C 1
ATOM 730 O O . ASN A 1 90 ? 4.606 1.913 -13.724 1.00 63.97 90 ASN A O 1
ATOM 734 N N . VAL A 1 91 ? 3.515 3.412 -12.477 1.00 79.00 91 VAL A N 1
ATOM 735 C CA . VAL A 1 91 ? 2.372 2.532 -12.180 1.00 79.00 91 VAL A CA 1
ATOM 736 C C . VAL A 1 91 ? 1.509 2.410 -13.436 1.00 79.00 91 VAL A C 1
ATOM 738 O O . VAL A 1 91 ? 0.605 3.202 -13.688 1.00 79.00 91 VAL A O 1
ATOM 741 N N . ALA A 1 92 ? 1.795 1.400 -14.251 1.00 80.62 92 ALA A N 1
ATOM 742 C CA . ALA A 1 92 ? 1.144 1.209 -15.540 1.00 80.62 92 ALA A CA 1
ATOM 743 C C . ALA A 1 92 ? -0.283 0.670 -15.409 1.00 80.62 92 ALA A C 1
ATOM 745 O O . ALA A 1 92 ? -1.118 0.905 -16.282 1.00 80.62 92 ALA A O 1
ATOM 746 N N . TRP A 1 93 ? -0.561 -0.088 -14.350 1.00 84.50 93 TRP A N 1
ATOM 747 C CA . TRP A 1 93 ? -1.888 -0.621 -14.078 1.00 84.50 93 TRP A CA 1
ATOM 748 C C . TRP A 1 93 ? -2.058 -0.951 -12.598 1.00 84.50 93 TRP A C 1
ATOM 750 O O . TRP A 1 93 ? -1.116 -1.322 -11.900 1.00 84.50 93 TRP A O 1
ATOM 760 N N . ALA A 1 94 ? -3.297 -0.832 -12.127 1.00 88.00 94 ALA A N 1
ATOM 761 C CA . ALA A 1 94 ? -3.690 -1.211 -10.782 1.00 88.00 94 ALA A CA 1
ATOM 762 C C . ALA A 1 94 ? -4.904 -2.142 -10.830 1.00 88.00 94 ALA A C 1
ATOM 764 O O . ALA A 1 94 ? -5.851 -1.918 -11.585 1.00 88.00 94 ALA A O 1
ATOM 765 N N . ILE A 1 95 ? -4.883 -3.188 -10.010 1.00 90.62 95 ILE A N 1
ATOM 766 C CA . ILE A 1 95 ? -5.970 -4.148 -9.852 1.00 90.62 95 ILE A CA 1
ATOM 767 C C . ILE A 1 95 ? -6.431 -4.091 -8.397 1.00 90.62 95 ILE A C 1
ATOM 769 O O . ILE A 1 95 ? -5.762 -4.585 -7.494 1.00 90.62 95 ILE A O 1
ATOM 773 N N . LEU A 1 96 ? -7.608 -3.508 -8.181 1.00 90.06 96 LEU A N 1
ATOM 774 C CA . LEU A 1 96 ? -8.230 -3.388 -6.864 1.00 90.06 96 LEU A CA 1
ATOM 775 C C . LEU A 1 96 ? -9.380 -4.396 -6.771 1.00 90.06 96 LEU A C 1
ATOM 777 O O . LEU A 1 96 ? -10.362 -4.296 -7.509 1.00 90.06 96 LEU A O 1
ATOM 781 N N . ARG A 1 97 ? -9.266 -5.405 -5.903 1.00 89.25 97 ARG A N 1
ATOM 782 C CA . ARG A 1 97 ? -10.270 -6.472 -5.754 1.00 89.25 97 ARG A CA 1
ATOM 783 C C . ARG A 1 97 ? -10.903 -6.467 -4.375 1.00 89.25 97 ARG A C 1
ATOM 785 O O . ARG A 1 97 ? -10.217 -6.455 -3.366 1.00 89.25 97 ARG A O 1
ATOM 792 N N . GLY A 1 98 ? -12.229 -6.576 -4.320 1.00 84.19 98 GLY A N 1
ATOM 793 C CA . GLY A 1 98 ? -12.949 -6.612 -3.041 1.00 84.19 98 GLY A CA 1
ATOM 794 C C . GLY A 1 98 ? -12.909 -5.284 -2.279 1.00 84.19 98 GLY A C 1
ATOM 795 O O . GLY A 1 98 ? -13.019 -5.286 -1.057 1.00 84.19 98 GLY A O 1
ATOM 796 N N . GLY A 1 99 ? -12.725 -4.171 -2.997 1.00 84.12 99 GLY A N 1
ATOM 797 C CA . GLY A 1 99 ? -12.893 -2.822 -2.467 1.00 84.12 99 GLY A CA 1
ATOM 798 C C . GLY A 1 99 ? -14.355 -2.494 -2.153 1.00 84.12 99 GLY A C 1
ATOM 799 O O . GLY A 1 99 ? -15.272 -3.242 -2.505 1.00 84.12 99 GLY A O 1
ATOM 800 N N . PHE A 1 100 ? -14.576 -1.346 -1.514 1.00 82.62 100 PHE A N 1
ATOM 801 C CA . PHE A 1 100 ? -15.922 -0.805 -1.340 1.00 82.62 100 PHE A CA 1
ATOM 802 C C . PHE A 1 100 ? -16.504 -0.401 -2.701 1.00 82.62 100 PHE A C 1
ATOM 804 O O . PHE A 1 1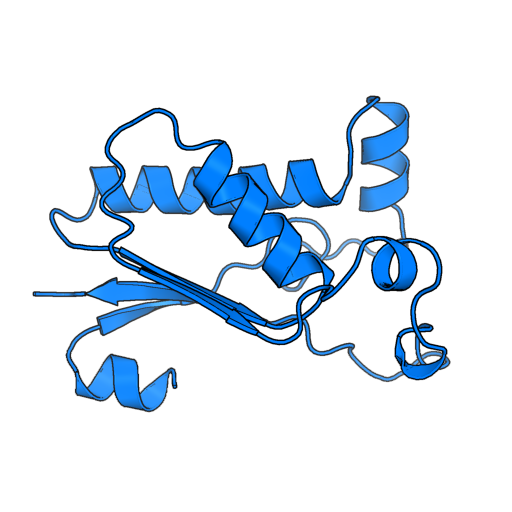00 ? -15.886 0.350 -3.451 1.00 82.62 100 PHE A O 1
ATOM 811 N N . THR A 1 101 ? -17.703 -0.878 -3.019 1.00 83.69 101 THR A N 1
ATOM 812 C CA . THR A 1 101 ? -18.416 -0.567 -4.264 1.00 83.69 101 THR A CA 1
ATOM 813 C C . THR A 1 101 ? -19.316 0.661 -4.134 1.00 83.69 101 THR A C 1
ATOM 815 O O . THR A 1 101 ? -19.813 1.166 -5.135 1.00 83.69 101 THR A O 1
ATOM 818 N N . SER A 1 102 ? -19.566 1.142 -2.910 1.00 82.62 102 SER A N 1
ATOM 819 C CA . SER A 1 102 ? -20.326 2.369 -2.652 1.00 82.62 102 SER A CA 1
ATOM 820 C C . SER A 1 102 ? -19.966 2.996 -1.305 1.00 82.62 102 SER A C 1
ATOM 822 O O . SER A 1 102 ? -19.540 2.301 -0.381 1.00 82.62 102 SER A O 1
ATOM 824 N N . LEU A 1 103 ? -20.233 4.300 -1.159 1.00 76.75 103 LEU A N 1
ATOM 825 C CA . LEU A 1 103 ? -20.113 5.004 0.124 1.00 76.75 103 LEU A CA 1
ATOM 826 C C . LEU A 1 103 ? -20.997 4.370 1.206 1.00 76.75 103 LEU A C 1
ATOM 828 O O . LEU A 1 103 ? -20.595 4.280 2.360 1.00 76.75 103 LEU A O 1
ATOM 832 N N . ARG A 1 104 ? -22.183 3.873 0.836 1.00 80.75 104 ARG A N 1
ATOM 833 C CA . ARG A 1 104 ? -23.063 3.181 1.781 1.00 80.75 104 ARG A CA 1
ATOM 834 C C . ARG A 1 104 ? -22.416 1.915 2.331 1.00 80.75 104 ARG A C 1
ATOM 836 O O . ARG A 1 104 ? -22.493 1.688 3.523 1.00 80.75 104 ARG A O 1
ATOM 843 N N . GLN A 1 105 ? -21.752 1.124 1.493 1.00 78.19 105 GLN A N 1
ATOM 844 C CA . GLN A 1 105 ? -21.032 -0.065 1.956 1.00 78.19 105 GLN A CA 1
ATOM 845 C C . GLN A 1 105 ? -19.844 0.293 2.862 1.00 78.19 105 GLN A C 1
ATOM 847 O O . GLN A 1 105 ? -19.474 -0.495 3.726 1.00 78.19 105 GLN A O 1
ATOM 852 N N . PHE A 1 106 ? -19.232 1.460 2.655 1.00 76.38 106 PHE A N 1
ATOM 853 C CA . PHE A 1 106 ? -18.173 1.964 3.525 1.00 76.38 106 PHE A CA 1
ATOM 854 C C . PHE A 1 106 ? -18.705 2.376 4.906 1.00 76.38 106 PHE A C 1
ATOM 856 O O . PHE A 1 106 ? -18.094 2.041 5.916 1.00 76.38 106 PHE A O 1
ATOM 863 N N . LEU A 1 107 ? -19.850 3.066 4.952 1.00 76.88 107 LEU A N 1
ATOM 864 C CA . LEU A 1 107 ? -20.480 3.519 6.199 1.00 76.88 107 LEU A CA 1
ATOM 865 C C . LEU A 1 107 ? -21.192 2.383 6.954 1.00 76.88 107 LEU A C 1
ATOM 867 O O . LEU A 1 107 ? -21.096 2.310 8.175 1.00 76.88 107 LEU A O 1
ATOM 871 N N . ASP A 1 108 ? -21.847 1.481 6.220 1.00 75.12 108 ASP A N 1
ATOM 872 C CA . ASP A 1 108 ? -22.555 0.300 6.716 1.00 75.12 108 ASP A CA 1
ATOM 873 C C . ASP A 1 108 ? -21.871 -0.976 6.186 1.00 75.12 108 ASP A C 1
ATOM 875 O O . ASP A 1 108 ? -22.373 -1.614 5.246 1.00 75.12 108 ASP A O 1
ATOM 879 N N . PRO A 1 109 ? -20.709 -1.373 6.737 1.00 59.78 109 PRO A N 1
ATOM 880 C CA . PRO A 1 109 ? -20.032 -2.577 6.285 1.00 59.78 109 PRO A CA 1
ATOM 881 C C . PRO A 1 109 ? -20.949 -3.803 6.464 1.00 59.78 109 PRO A C 1
ATOM 883 O O . PRO A 1 109 ? -21.558 -3.968 7.529 1.00 59.78 109 PRO A O 1
ATOM 886 N N . PRO A 1 110 ? -21.063 -4.687 5.448 1.00 53.25 110 PRO A N 1
ATOM 887 C CA . PRO A 1 110 ? -21.864 -5.899 5.554 1.00 53.25 110 PRO A CA 1
ATOM 888 C C . PRO A 1 110 ? -21.450 -6.703 6.788 1.00 53.25 110 PRO A C 1
ATOM 890 O O . PRO A 1 110 ? -20.267 -6.779 7.110 1.00 53.25 110 PRO A O 1
ATOM 893 N N . ALA A 1 111 ? -22.405 -7.351 7.460 1.00 51.06 111 ALA A N 1
ATOM 894 C CA . ALA A 1 111 ? -22.151 -8.087 8.704 1.00 51.06 111 ALA A CA 1
ATOM 895 C C . ALA A 1 111 ? -21.021 -9.138 8.599 1.00 51.06 111 ALA A C 1
ATOM 897 O O . ALA A 1 111 ? -20.397 -9.445 9.607 1.00 51.06 111 ALA A O 1
ATOM 898 N N . ALA A 1 112 ? -20.719 -9.628 7.390 1.00 43.94 112 ALA A N 1
ATOM 899 C CA . ALA A 1 112 ? -19.611 -10.539 7.091 1.00 43.94 112 ALA A CA 1
ATOM 900 C C . ALA A 1 112 ? -18.200 -9.908 7.179 1.00 43.94 112 ALA A C 1
ATOM 902 O O . ALA A 1 112 ? -17.215 -10.636 7.166 1.00 43.94 112 ALA A O 1
ATOM 903 N N . LEU A 1 113 ? -18.092 -8.576 7.254 1.00 43.69 113 LEU A N 1
ATOM 904 C CA . LEU A 1 113 ? -16.842 -7.835 7.485 1.00 43.69 113 LEU A CA 1
ATOM 905 C C . LEU A 1 113 ? -16.657 -7.439 8.958 1.00 43.69 113 LEU A C 1
ATOM 907 O O . LEU A 1 113 ? -15.650 -6.821 9.303 1.00 43.69 113 LEU A O 1
ATOM 911 N N . LYS A 1 114 ? -17.614 -7.776 9.836 1.00 44.44 114 LYS A N 1
ATOM 912 C CA . LYS A 1 114 ? -17.407 -7.660 11.282 1.00 44.44 114 LYS A CA 1
ATOM 913 C C . LYS A 1 114 ? -16.313 -8.655 11.677 1.00 44.44 114 LYS A C 1
ATOM 915 O O . LYS A 1 114 ? -16.335 -9.774 11.162 1.00 44.44 114 LYS A O 1
ATOM 920 N N . PRO A 1 115 ? -15.360 -8.269 12.544 1.00 43.16 115 PRO A N 1
ATOM 921 C CA . PRO A 1 115 ? -14.283 -9.161 12.943 1.00 43.16 115 PRO A CA 1
ATOM 922 C C . PRO A 1 115 ? -14.886 -10.476 13.429 1.00 43.16 115 PRO A C 1
ATOM 924 O O . PRO A 1 115 ? -15.764 -10.481 14.297 1.00 43.16 115 PRO A O 1
ATOM 927 N N . ALA A 1 116 ? -14.451 -11.581 12.821 1.00 41.84 116 ALA A N 1
ATOM 928 C CA . ALA A 1 116 ? -14.768 -12.901 13.325 1.00 41.84 116 ALA A CA 1
ATOM 929 C C . ALA A 1 116 ? -14.322 -12.954 14.790 1.00 41.84 116 ALA A C 1
ATOM 931 O O . ALA A 1 116 ? -13.242 -12.461 15.133 1.00 41.84 116 ALA A O 1
ATOM 932 N N . ASN A 1 117 ? -15.173 -13.516 15.650 1.00 39.12 117 ASN A N 1
ATOM 933 C CA . ASN A 1 117 ? -14.827 -13.816 17.036 1.00 39.12 117 ASN A CA 1
ATOM 934 C C . ASN A 1 117 ? -13.411 -14.414 17.091 1.00 39.12 117 ASN A C 1
ATOM 936 O O . ASN A 1 117 ? -13.080 -15.261 16.262 1.00 39.12 117 ASN A O 1
ATOM 940 N N . HIS A 1 118 ? -12.595 -13.910 18.022 1.00 39.53 118 HIS A N 1
ATOM 941 C CA . HIS A 1 118 ? -11.170 -14.199 18.208 1.00 39.53 118 HIS A CA 1
ATOM 942 C C . HIS A 1 118 ? -10.703 -15.539 17.610 1.00 39.53 118 HIS A C 1
ATOM 944 O O . HIS A 1 118 ? -11.044 -16.598 18.130 1.00 39.53 118 HIS A O 1
ATOM 950 N N . GLY A 1 119 ? -9.895 -15.485 16.541 1.00 38.06 119 GLY A N 1
ATOM 951 C CA . GLY A 1 119 ? -9.163 -16.664 16.056 1.00 38.06 119 GLY A CA 1
ATOM 952 C C . GLY A 1 119 ? -9.076 -16.874 14.544 1.00 38.06 119 GLY A C 1
ATOM 953 O O . GLY A 1 119 ? -8.422 -17.825 14.131 1.00 38.06 119 GLY A O 1
ATOM 954 N N . GLN A 1 120 ? -9.680 -16.030 13.702 1.00 36.31 120 GLN A N 1
ATOM 955 C CA . GLN A 1 120 ? -9.511 -16.129 12.246 1.00 36.31 120 GLN A CA 1
ATOM 956 C C . GLN A 1 120 ? -8.827 -14.880 11.691 1.00 36.31 120 GLN A C 1
ATOM 958 O O . GLN A 1 120 ? -9.356 -13.773 11.786 1.00 36.31 120 GLN A O 1
ATOM 963 N N . SER A 1 121 ? -7.634 -15.073 11.124 1.00 35.47 121 SER A N 1
ATOM 964 C CA . SER A 1 121 ? -6.900 -14.063 10.364 1.00 35.47 121 SER A CA 1
ATOM 965 C C . SER A 1 121 ? -7.785 -13.538 9.235 1.00 35.47 121 SER A C 1
ATOM 967 O O . SER A 1 121 ? -8.181 -14.293 8.344 1.00 35.47 121 SER A O 1
ATOM 969 N N . ILE A 1 122 ? -8.113 -12.250 9.271 1.00 38.59 122 ILE A N 1
ATOM 970 C CA . ILE A 1 122 ? -8.784 -11.600 8.148 1.00 38.59 122 ILE A CA 1
ATOM 971 C C . ILE A 1 122 ? -7.759 -11.544 6.999 1.00 38.59 122 ILE A C 1
ATOM 973 O O . ILE A 1 122 ? -6.643 -11.078 7.235 1.00 38.59 122 ILE A O 1
ATOM 977 N N . PRO A 1 123 ? -8.084 -12.026 5.785 1.00 37.53 123 PRO A N 1
ATOM 978 C CA . PRO A 1 123 ? -7.138 -12.076 4.679 1.00 37.53 123 PRO A CA 1
ATOM 979 C C . PRO A 1 123 ? -6.975 -10.663 4.116 1.00 37.53 123 PRO A C 1
ATOM 981 O O . PRO A 1 123 ? -7.749 -10.221 3.266 1.00 37.53 123 PRO A O 1
ATOM 984 N N . PHE A 1 124 ? -6.006 -9.927 4.644 1.00 42.69 124 PHE A N 1
ATOM 985 C CA . PHE A 1 124 ? -5.539 -8.679 4.063 1.00 42.69 124 PHE A CA 1
ATOM 986 C C . PHE A 1 124 ? -4.234 -8.994 3.337 1.00 42.69 124 PHE A C 1
ATOM 988 O O . PHE A 1 124 ? -3.237 -9.290 3.979 1.00 42.69 124 PHE A O 1
ATOM 995 N N . GLU A 1 125 ? -4.273 -8.991 2.006 1.00 40.34 125 GLU A N 1
ATOM 996 C CA . GLU A 1 125 ? -3.115 -9.273 1.155 1.00 40.34 125 GLU A CA 1
ATOM 997 C C . GLU A 1 125 ? -2.821 -8.030 0.299 1.00 40.34 125 GLU A C 1
ATOM 999 O O . GLU A 1 125 ? -3.689 -7.547 -0.444 1.00 40.34 125 GLU A O 1
ATOM 1004 N N . TYR A 1 126 ? -1.597 -7.515 0.404 1.00 39.88 126 TYR A N 1
ATOM 1005 C CA . TYR A 1 126 ? -1.061 -6.426 -0.411 1.00 39.88 126 TYR A CA 1
ATOM 1006 C C . TYR A 1 126 ? 0.049 -6.999 -1.294 1.00 39.88 126 TYR A C 1
ATOM 1008 O O . TYR A 1 126 ? 1.079 -7.421 -0.783 1.00 39.88 126 TYR A O 1
ATOM 1016 N N . PHE A 1 127 ? -0.121 -6.988 -2.617 1.00 41.56 127 PHE A N 1
ATOM 1017 C CA . PHE A 1 127 ? 0.938 -7.418 -3.534 1.00 41.56 127 PHE A CA 1
ATOM 1018 C C . PHE A 1 127 ? 1.314 -6.262 -4.467 1.00 41.56 127 PHE A C 1
ATOM 1020 O O . PHE A 1 127 ? 0.505 -5.805 -5.276 1.00 41.56 127 PHE A O 1
ATOM 1027 N N . ALA A 1 128 ? 2.554 -5.792 -4.397 1.00 35.16 128 ALA A N 1
ATOM 1028 C CA . ALA A 1 128 ? 3.146 -4.972 -5.444 1.00 35.16 128 ALA A CA 1
ATOM 1029 C C . ALA A 1 128 ? 3.853 -5.888 -6.455 1.00 35.16 128 ALA A C 1
ATOM 1031 O O . ALA A 1 128 ? 4.546 -6.842 -6.108 1.00 35.16 128 ALA A O 1
ATOM 1032 N N . PHE A 1 129 ? 3.655 -5.618 -7.737 1.00 44.72 129 PHE A N 1
ATOM 1033 C CA . PHE A 1 129 ? 4.246 -6.364 -8.838 1.00 44.72 129 PHE A CA 1
ATOM 1034 C C . PHE A 1 129 ? 5.092 -5.385 -9.654 1.00 44.72 129 PHE A C 1
ATOM 1036 O O . PHE A 1 129 ? 4.586 -4.371 -10.111 1.00 44.72 129 PHE A O 1
ATOM 1043 N N . ALA A 1 130 ? 6.371 -5.657 -9.878 1.00 34.72 130 ALA A N 1
ATOM 1044 C CA . ALA A 1 130 ? 7.210 -4.886 -10.793 1.00 34.72 130 ALA A CA 1
ATOM 1045 C C . ALA A 1 130 ? 7.736 -5.787 -11.904 1.00 34.72 130 ALA A C 1
ATOM 1047 O O . ALA A 1 130 ? 8.214 -6.884 -11.641 1.00 34.72 130 ALA A O 1
ATOM 1048 N N . ALA A 1 131 ? 7.633 -5.359 -13.159 1.00 36.25 131 ALA A N 1
ATOM 1049 C CA . ALA A 1 131 ? 8.189 -6.131 -14.265 1.00 36.25 131 ALA A CA 1
ATOM 1050 C C . ALA A 1 131 ? 9.724 -6.086 -14.206 1.00 36.25 131 ALA A C 1
ATOM 1052 O O . ALA A 1 131 ? 10.292 -5.031 -13.936 1.00 36.25 131 ALA A O 1
ATOM 1053 N N . ILE A 1 132 ? 10.403 -7.208 -14.470 1.00 39.94 132 ILE A N 1
ATOM 1054 C CA . ILE A 1 132 ? 11.877 -7.264 -14.564 1.00 39.94 132 ILE A CA 1
ATOM 1055 C C . ILE A 1 132 ? 12.342 -6.957 -16.007 1.00 39.94 132 ILE A C 1
ATOM 1057 O O . ILE A 1 132 ? 13.542 -6.945 -16.280 1.00 39.94 132 ILE A O 1
ATOM 1061 N N . ARG A 1 133 ? 11.416 -6.699 -16.945 1.00 37.34 133 ARG A N 1
ATOM 1062 C CA . ARG A 1 133 ? 11.709 -6.350 -18.345 1.00 37.34 133 ARG A CA 1
ATOM 1063 C C . ARG A 1 133 ? 10.730 -5.341 -18.928 1.00 37.34 133 ARG A C 1
ATOM 1065 O O . ARG A 1 133 ? 9.524 -5.435 -18.609 1.00 37.34 133 ARG A O 1
#

Sequence (133 aa):
MVQEAFQRDWLVVEVDPRGFGELTVQEPGWVFATSLLLGENFVWRQAWDVHFLLDTMEHSASHRVALYARGPNASLAAAYAIWMNRSDYNVAWAILRGGFTSLRQFLDPPAALKPANHGQSIPFEYFAFAAIR

Foldseek 3Di:
DVVVLVVQQKDKDWDDFACDDPNNDPDPCPLQVVCVVVVHHSLLSSLVRVLVVLVVCVVVDVFAKEWEWEAASRLVSVVNSVVVPPDDRSHVYYHYYHHDPDPCCVVVPPPVPDDDDPDDDDDGTTMIITHPD

Secondary structure (DSSP, 8-state):
-HHHHHHTTEEEEE---TTSGGG--SSTTHHHHHHHHTT--HHHHHHHHHHHHHHHHHHH-SS-EEEEEESHHHHHHHHHHHHH--S---EEEEEEES--SSHHHHHS--GGGSPPSSS-----EEEEEEE--

Radius of gyration: 15.52 Å; chains: 1; bounding box: 38×32×39 Å